Protein AF-A0A5M3MZS5-F1 (afdb_monomer_lite)

Organism: Coniophora puteana (strain RWD-64-598) (NCBI:txid741705)

Foldseek 3Di:
DDDDDDDPDPPPDPPPPVPVVVVCPVVPCPPVVVVVVVVVVVVVVVVVVVVVVVVVVVVVVVVVVVVVVVVVVVVVVVVVVPDDLVVLLVVLVVQQDFPPPPPDDDDDDDDDPPVPDGCDNCSLVVQLPPDPSSVVSSVVDVVSVVD

Structure (mmCIF, N/CA/C/O backbone):
data_AF-A0A5M3MZS5-F1
#
_entry.id   AF-A0A5M3MZS5-F1
#
loop_
_atom_site.group_PDB
_atom_site.id
_atom_site.type_symbol
_atom_site.label_atom_id
_atom_site.label_alt_id
_atom_site.label_comp_id
_atom_site.label_asym_id
_atom_site.label_entity_id
_atom_site.label_seq_id
_atom_site.pdbx_PDB_ins_code
_atom_site.Cartn_x
_atom_site.Cartn_y
_atom_site.Cartn_z
_atom_site.occupancy
_atom_site.B_iso_or_equiv
_atom_site.auth_seq_id
_atom_site.auth_comp_id
_atom_site.auth_asym_id
_atom_site.auth_atom_id
_atom_site.pdbx_PDB_model_num
ATOM 1 N N . MET A 1 1 ? -58.741 -60.373 42.176 1.00 49.53 1 MET A N 1
ATOM 2 C CA . MET A 1 1 ? -59.103 -59.541 43.341 1.00 49.53 1 MET A CA 1
ATOM 3 C C . MET A 1 1 ? -57.869 -59.462 44.227 1.00 49.53 1 MET A C 1
ATOM 5 O O . MET A 1 1 ? -57.549 -60.438 44.886 1.00 49.53 1 MET A O 1
ATOM 9 N N . ILE A 1 2 ? -57.092 -58.383 44.110 1.00 46.84 2 ILE A N 1
ATOM 10 C CA . ILE A 1 2 ? -55.822 -58.204 44.829 1.00 46.84 2 ILE A CA 1
ATOM 11 C C . ILE A 1 2 ? -55.926 -56.872 45.573 1.00 46.84 2 ILE A C 1
ATOM 13 O O . ILE A 1 2 ? -56.033 -55.819 44.949 1.00 46.84 2 ILE A O 1
ATOM 17 N N . LEU A 1 3 ? -55.974 -56.953 46.903 1.00 50.72 3 LEU A N 1
ATOM 18 C CA . LEU A 1 3 ? -55.919 -55.819 47.822 1.00 50.72 3 LEU A CA 1
ATOM 19 C C . LEU A 1 3 ? -54.470 -55.331 47.905 1.00 50.72 3 LEU A C 1
ATOM 21 O O . LEU A 1 3 ? -53.596 -56.064 48.362 1.00 50.72 3 LEU A O 1
ATOM 25 N N . ILE A 1 4 ? -54.226 -54.096 47.471 1.00 55.69 4 ILE A N 1
ATOM 26 C CA . ILE A 1 4 ? -52.950 -53.403 47.665 1.00 55.69 4 ILE A CA 1
ATOM 27 C C . ILE A 1 4 ? -53.095 -52.539 48.928 1.00 55.69 4 ILE A C 1
ATOM 29 O O . ILE A 1 4 ? -53.960 -51.659 48.942 1.00 55.69 4 ILE A O 1
ATOM 33 N N . PRO A 1 5 ? -52.303 -52.754 49.994 1.00 62.22 5 PRO A N 1
ATOM 34 C CA . PRO A 1 5 ? -52.332 -51.885 51.160 1.00 62.22 5 PRO A CA 1
ATOM 35 C C . PRO A 1 5 ? -51.557 -50.593 50.878 1.00 62.22 5 PRO A C 1
ATOM 37 O O . PRO A 1 5 ? -50.420 -50.618 50.407 1.00 62.22 5 PRO A O 1
ATOM 40 N N . LEU A 1 6 ? -52.177 -49.458 51.200 1.00 58.38 6 LEU A N 1
ATOM 41 C CA . LEU A 1 6 ? -51.543 -48.140 51.212 1.00 58.38 6 LEU A CA 1
ATOM 42 C C . LEU A 1 6 ? -50.501 -48.054 52.341 1.00 58.38 6 LEU A C 1
ATOM 44 O O . LEU A 1 6 ? -50.832 -48.372 53.487 1.00 58.38 6 LEU A O 1
ATOM 48 N N . PRO A 1 7 ? -49.280 -47.555 52.084 1.00 58.00 7 PRO A N 1
ATOM 49 C CA . PRO A 1 7 ? -48.341 -47.260 53.151 1.00 58.00 7 PRO A CA 1
ATOM 50 C C . PRO A 1 7 ? -48.718 -45.926 53.809 1.00 58.00 7 PRO A C 1
ATOM 52 O O . PRO A 1 7 ? -48.403 -44.846 53.313 1.00 58.00 7 PRO A O 1
ATOM 55 N N . GLN A 1 8 ? -49.373 -46.002 54.968 1.00 65.19 8 GLN A N 1
ATOM 56 C CA . GLN A 1 8 ? -49.403 -44.895 55.919 1.00 65.19 8 GLN A CA 1
ATOM 57 C C . GLN A 1 8 ? -48.035 -44.791 56.597 1.00 65.19 8 GLN A C 1
ATOM 59 O O . GLN A 1 8 ? -47.707 -45.546 57.510 1.00 65.19 8 GLN A O 1
ATOM 64 N N . ARG A 1 9 ? -47.228 -43.823 56.165 1.00 51.19 9 ARG A N 1
ATOM 65 C CA . ARG A 1 9 ? -46.108 -43.326 56.965 1.00 51.19 9 ARG A CA 1
ATOM 66 C C . ARG A 1 9 ? -46.002 -41.820 56.784 1.00 51.19 9 ARG A C 1
ATOM 68 O O . ARG A 1 9 ? -45.250 -41.320 55.955 1.00 51.19 9 ARG A O 1
ATOM 75 N N . ALA A 1 10 ? -46.783 -41.100 57.585 1.00 55.50 10 ALA A N 1
ATOM 76 C CA . ALA A 1 10 ? -46.512 -39.704 57.885 1.00 55.50 10 ALA A CA 1
ATOM 77 C C . ALA A 1 10 ? -45.215 -39.658 58.704 1.00 55.50 10 ALA A C 1
ATOM 79 O O . ALA A 1 10 ? -45.215 -39.781 59.928 1.00 55.50 10 ALA A O 1
ATOM 80 N N . VAL A 1 11 ? -44.084 -39.566 58.007 1.00 55.16 11 VAL A N 1
ATOM 81 C CA . VAL A 1 11 ? -42.816 -39.216 58.636 1.00 55.16 11 VAL A CA 1
ATOM 82 C C . VAL A 1 11 ? -42.919 -37.733 58.963 1.00 55.16 11 VAL A C 1
ATOM 84 O O . VAL A 1 11 ? -42.766 -36.879 58.095 1.00 55.16 11 VAL A O 1
ATOM 87 N N . ASN A 1 12 ? -43.225 -37.443 60.227 1.00 57.47 12 ASN A N 1
ATOM 88 C CA . ASN A 1 12 ? -42.980 -36.150 60.847 1.00 57.47 12 ASN A CA 1
ATOM 89 C C . ASN A 1 12 ? -41.481 -35.860 60.759 1.00 57.47 12 ASN A C 1
ATOM 91 O O . ASN A 1 12 ? -40.720 -36.149 61.679 1.00 57.47 12 ASN A O 1
ATOM 95 N N . THR A 1 13 ? -41.037 -35.315 59.634 1.00 54.44 13 THR A N 1
ATOM 96 C CA . THR A 1 13 ? -39.776 -34.598 59.589 1.00 54.44 13 THR A CA 1
ATOM 97 C C . THR A 1 13 ? -40.030 -33.207 60.157 1.00 54.44 13 THR A C 1
ATOM 99 O O . THR A 1 13 ? -40.762 -32.434 59.533 1.00 54.44 13 THR A O 1
ATOM 102 N N . PRO A 1 14 ? -39.420 -32.833 61.293 1.00 52.75 14 PRO A N 1
ATOM 103 C CA . PRO A 1 14 ? -39.387 -31.454 61.742 1.00 52.75 14 PRO A CA 1
ATOM 104 C C . PRO A 1 14 ? -38.335 -30.726 60.898 1.00 52.75 14 PRO A C 1
ATOM 106 O O . PRO A 1 14 ? -37.316 -30.259 61.407 1.00 52.75 14 PRO A O 1
ATOM 109 N N . PHE A 1 15 ? -38.536 -30.672 59.579 1.00 55.22 15 PHE A N 1
ATOM 110 C CA . PHE A 1 15 ? -37.757 -29.778 58.740 1.00 55.22 15 PHE A CA 1
ATOM 111 C C . PHE A 1 15 ? -38.204 -28.366 59.097 1.00 55.22 15 PHE A C 1
ATOM 113 O O . PHE A 1 15 ? -39.255 -27.883 58.682 1.00 55.22 15 PHE A O 1
ATOM 120 N N . LYS A 1 16 ? -37.401 -27.739 59.959 1.00 51.00 16 LYS A N 1
ATOM 121 C CA . LYS A 1 16 ? -37.417 -26.320 60.293 1.00 51.00 16 LYS A CA 1
ATOM 122 C C . LYS A 1 16 ? -37.237 -25.501 59.007 1.00 51.00 16 LYS A C 1
ATOM 124 O O . LYS A 1 16 ? -36.156 -24.993 58.737 1.00 51.00 16 LYS A O 1
ATOM 129 N N . PHE A 1 17 ? -38.306 -25.316 58.238 1.00 51.00 17 PHE A N 1
ATOM 130 C CA . PHE A 1 17 ? -38.353 -24.338 57.144 1.00 51.00 17 PHE A CA 1
ATOM 131 C C . PHE A 1 17 ? -38.276 -22.883 57.650 1.00 51.00 17 PHE A C 1
ATOM 133 O O . PHE A 1 17 ? -38.206 -21.952 56.857 1.00 51.00 17 PHE A O 1
ATOM 140 N N . ALA A 1 18 ? -38.230 -22.668 58.969 1.00 53.00 18 ALA A N 1
ATOM 141 C CA . ALA A 1 18 ? -38.120 -21.347 59.575 1.00 53.00 18 ALA A CA 1
ATOM 142 C C . ALA A 1 18 ? -36.715 -20.714 59.484 1.00 53.00 18 ALA A C 1
ATOM 144 O O . ALA A 1 18 ? -36.598 -19.516 59.714 1.00 53.00 18 ALA A O 1
ATOM 145 N N . LEU A 1 19 ? -35.655 -21.460 59.137 1.00 50.94 19 LEU A N 1
ATOM 146 C CA . LEU A 1 19 ? -34.281 -20.931 59.220 1.00 50.94 19 LEU A CA 1
ATOM 147 C C . LEU A 1 19 ? -33.765 -20.224 57.953 1.00 50.94 19 LEU A C 1
ATOM 149 O O . LEU A 1 19 ? -32.673 -19.667 57.976 1.00 50.94 19 LEU A O 1
ATOM 153 N N . PHE A 1 20 ? -34.541 -20.207 56.866 1.00 52.78 20 PHE A N 1
ATOM 154 C CA . PHE A 1 20 ? -34.175 -19.487 55.635 1.00 52.78 20 PHE A CA 1
ATOM 155 C C . PHE A 1 20 ? -34.862 -18.119 55.493 1.00 52.78 20 PHE A C 1
ATOM 157 O O . PHE A 1 20 ? -34.544 -17.361 54.582 1.00 52.78 20 PHE A O 1
ATOM 164 N N . ALA A 1 21 ? -35.780 -17.762 56.399 1.00 52.66 21 ALA A N 1
ATOM 165 C CA . ALA A 1 21 ? -36.425 -16.446 56.387 1.00 52.66 21 ALA A CA 1
ATOM 166 C C . ALA A 1 21 ? -35.540 -15.338 56.996 1.00 52.66 21 ALA A C 1
ATOM 168 O O . ALA A 1 21 ? -35.738 -14.157 56.710 1.00 52.66 21 ALA A O 1
ATOM 169 N N . GLU A 1 22 ? -34.551 -15.701 57.818 1.00 53.09 22 GLU A N 1
ATOM 170 C CA . GLU A 1 22 ? -33.657 -14.748 58.492 1.00 53.09 22 GLU A CA 1
ATOM 171 C C . GLU A 1 22 ? -32.400 -14.401 57.695 1.00 53.09 22 GLU A C 1
ATOM 173 O O . GLU A 1 22 ? -31.814 -13.344 57.922 1.00 53.09 22 GLU A O 1
ATOM 178 N N . THR A 1 23 ? -32.035 -15.197 56.690 1.00 55.25 23 THR A N 1
ATOM 179 C CA . THR A 1 23 ? -30.869 -14.910 55.840 1.00 55.25 23 THR A CA 1
ATOM 180 C C . THR A 1 23 ? -31.105 -13.733 54.885 1.00 55.25 23 THR A C 1
ATOM 182 O O . THR A 1 23 ? -30.149 -13.164 54.375 1.00 55.25 23 THR A O 1
ATOM 185 N N . ASN A 1 24 ? -32.360 -13.299 54.704 1.00 55.84 24 ASN A N 1
ATOM 186 C CA . ASN A 1 24 ? -32.719 -12.175 53.831 1.00 55.84 24 ASN A CA 1
ATOM 187 C C . ASN A 1 24 ? -32.950 -10.842 54.568 1.00 55.84 24 ASN A C 1
ATOM 189 O O . ASN A 1 24 ? -33.134 -9.816 53.916 1.00 55.84 24 ASN A O 1
ATOM 193 N N . ARG A 1 25 ? -32.927 -10.799 55.911 1.00 52.22 25 ARG A N 1
ATOM 194 C CA . ARG A 1 25 ? -33.156 -9.538 56.655 1.00 52.22 25 ARG A CA 1
ATOM 195 C C . ARG A 1 25 ? -31.933 -8.617 56.730 1.00 52.22 25 ARG A C 1
ATOM 197 O O . ARG A 1 25 ? -32.090 -7.445 57.057 1.00 52.22 25 ARG A O 1
ATOM 204 N N . GLY A 1 26 ? -30.739 -9.102 56.381 1.00 51.75 26 GLY A N 1
ATOM 205 C CA . GLY A 1 26 ? -29.530 -8.274 56.262 1.00 51.75 26 GLY A CA 1
ATOM 206 C C . GLY A 1 26 ? -29.392 -7.543 54.919 1.00 51.75 26 GLY A C 1
ATOM 207 O O . GLY A 1 26 ? -28.605 -6.608 54.810 1.00 51.75 26 GLY A O 1
ATOM 208 N N . GLN A 1 27 ? -30.181 -7.925 53.909 1.00 51.12 27 GLN A N 1
ATOM 209 C CA . GLN A 1 27 ? -29.992 -7.521 52.510 1.00 51.12 27 GLN A CA 1
ATOM 210 C C . GLN A 1 27 ? -30.769 -6.252 52.103 1.00 51.12 27 GLN A C 1
ATOM 212 O O . GLN A 1 27 ? -30.925 -5.967 50.922 1.00 51.12 27 GLN A O 1
ATOM 217 N N . ALA A 1 28 ? -31.275 -5.477 53.070 1.00 52.06 28 ALA A N 1
ATOM 218 C CA . ALA A 1 28 ? -31.948 -4.192 52.823 1.00 52.06 28 ALA A CA 1
ATOM 219 C C . ALA A 1 28 ? -31.000 -2.980 52.925 1.00 52.06 28 ALA A C 1
ATOM 221 O O . ALA A 1 28 ? -31.424 -1.832 52.815 1.00 52.06 28 ALA A O 1
ATOM 222 N N . ARG A 1 29 ? -29.706 -3.231 53.143 1.00 53.47 29 ARG A N 1
ATOM 223 C CA . ARG A 1 29 ? -28.637 -2.237 53.058 1.00 53.47 29 ARG A CA 1
ATOM 224 C C . ARG A 1 29 ? -27.644 -2.674 51.988 1.00 53.47 29 ARG A C 1
ATOM 226 O O . ARG A 1 29 ? -26.483 -2.895 52.297 1.00 53.47 29 ARG A O 1
ATOM 233 N N . THR A 1 30 ? -28.082 -2.765 50.732 1.00 59.75 30 THR A N 1
ATOM 234 C CA . THR A 1 30 ? -27.168 -2.365 49.653 1.00 59.75 30 THR A CA 1
ATOM 235 C C . THR A 1 30 ? -26.743 -0.951 50.001 1.00 59.75 30 THR A C 1
ATOM 237 O O . THR A 1 30 ? -27.545 -0.014 49.936 1.00 59.75 30 THR A O 1
ATOM 240 N N . SER A 1 31 ? -25.538 -0.836 50.545 1.00 74.81 31 SER A N 1
ATOM 241 C CA . SER A 1 31 ? -25.002 0.428 51.011 1.00 74.81 31 SER A CA 1
ATOM 242 C C . SER A 1 31 ? -24.995 1.375 49.815 1.00 74.81 31 SER A C 1
ATOM 244 O O . SER A 1 31 ? -24.626 0.969 48.714 1.00 74.81 31 SER A O 1
ATOM 246 N N . ALA A 1 32 ? -25.400 2.634 49.990 1.00 84.88 32 ALA A N 1
ATOM 247 C CA . ALA A 1 32 ? -25.317 3.628 48.914 1.00 84.88 32 ALA A CA 1
ATOM 248 C C . ALA A 1 32 ? -23.901 3.683 48.298 1.00 84.88 32 ALA A C 1
ATOM 250 O O . ALA A 1 32 ? -23.751 3.986 47.117 1.00 84.88 32 ALA A O 1
ATOM 251 N N . GLN A 1 33 ? -22.892 3.303 49.092 1.00 86.56 33 GLN A N 1
ATOM 252 C CA . GLN A 1 33 ? -21.515 3.100 48.665 1.00 86.56 33 GLN A CA 1
ATOM 253 C C . GLN A 1 33 ? -21.359 1.965 47.642 1.00 86.56 33 GLN A C 1
ATOM 255 O O . GLN A 1 33 ? -20.785 2.186 46.587 1.00 86.56 33 GLN A O 1
ATOM 260 N N . GLU A 1 34 ? -21.917 0.778 47.893 1.00 88.00 34 GLU A N 1
ATOM 261 C CA . GLU A 1 34 ? 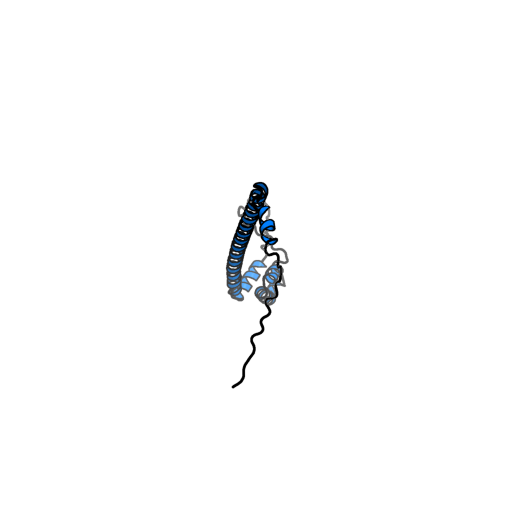-21.828 -0.358 46.962 1.00 88.00 34 GLU A CA 1
ATOM 262 C C . GLU A 1 34 ? -22.507 -0.031 45.627 1.00 88.00 34 GLU A C 1
ATOM 264 O O . GLU A 1 34 ? -21.976 -0.331 44.562 1.00 88.00 34 GLU A O 1
ATOM 269 N N . ALA A 1 35 ? -23.661 0.645 45.669 1.00 89.00 35 ALA A N 1
ATOM 270 C CA . ALA A 1 35 ? -24.350 1.093 44.461 1.00 89.00 35 ALA A CA 1
ATOM 271 C C . ALA A 1 35 ? -23.528 2.133 43.678 1.00 89.00 35 ALA A C 1
ATOM 273 O O . ALA A 1 35 ? -23.491 2.096 42.446 1.00 89.00 35 ALA A O 1
ATOM 274 N N . HIS A 1 36 ? -22.859 3.049 44.384 1.00 92.31 36 HIS A N 1
ATOM 275 C CA . HIS A 1 36 ? -21.947 4.015 43.782 1.00 92.31 36 HIS A CA 1
ATOM 276 C C . HIS A 1 36 ? -20.737 3.323 43.138 1.00 92.31 36 HIS A C 1
ATOM 278 O O . HIS A 1 36 ? -20.408 3.622 41.992 1.00 92.31 36 HIS A O 1
ATOM 284 N N . ASP A 1 37 ? -20.124 2.363 43.828 1.00 93.56 37 ASP A N 1
ATOM 285 C CA . ASP A 1 37 ? -18.934 1.652 43.353 1.00 93.56 37 ASP A CA 1
ATOM 286 C C . ASP A 1 37 ? -19.246 0.784 42.130 1.00 93.56 37 ASP A C 1
ATOM 288 O O . ASP A 1 37 ? -18.505 0.803 41.145 1.00 93.56 37 ASP A O 1
ATOM 292 N N . ILE A 1 38 ? -20.397 0.102 42.128 1.00 94.44 38 ILE A N 1
ATOM 293 C CA . ILE A 1 38 ? -20.893 -0.633 40.957 1.00 94.44 38 ILE A CA 1
ATOM 294 C C . ILE A 1 38 ? -21.110 0.324 39.783 1.00 94.44 38 ILE A C 1
ATOM 296 O O . ILE A 1 38 ? -20.689 0.035 38.662 1.00 94.44 38 ILE A O 1
ATOM 300 N N . LYS A 1 39 ? -21.736 1.482 40.022 1.00 96.12 39 LYS A N 1
ATOM 301 C CA . LYS A 1 39 ? -21.969 2.476 38.969 1.00 96.12 39 LYS A CA 1
ATOM 302 C C . LYS A 1 39 ? -20.653 3.011 38.403 1.00 96.12 39 LYS A C 1
ATOM 304 O O . LYS A 1 39 ? -20.524 3.105 37.186 1.00 96.12 39 LYS A O 1
ATOM 309 N N . ALA A 1 40 ? -19.675 3.304 39.258 1.00 97.19 40 ALA A N 1
ATOM 310 C CA . ALA A 1 40 ? -18.349 3.750 38.842 1.00 97.19 40 ALA A CA 1
ATOM 311 C C . ALA A 1 40 ? -17.629 2.684 38.000 1.00 97.19 40 ALA A C 1
ATOM 313 O O . ALA A 1 40 ? -17.077 3.003 36.945 1.00 97.19 40 ALA A O 1
ATOM 314 N N . ALA A 1 41 ? -17.699 1.414 38.407 1.00 97.38 41 ALA A N 1
ATOM 315 C CA . ALA A 1 41 ? -17.136 0.303 37.647 1.00 97.38 41 ALA A CA 1
ATOM 316 C C . ALA A 1 41 ? -17.804 0.153 36.268 1.00 97.38 41 ALA A C 1
ATOM 318 O O . ALA A 1 41 ? -17.110 0.011 35.264 1.00 97.38 41 ALA A O 1
ATOM 319 N N . ILE A 1 42 ? -19.137 0.245 36.193 1.00 97.81 42 ILE A N 1
ATOM 320 C CA . ILE A 1 42 ? -19.881 0.198 34.922 1.00 97.81 42 ILE A CA 1
ATOM 321 C C . ILE A 1 42 ? -19.492 1.368 34.016 1.00 97.81 42 ILE A C 1
ATOM 323 O O . ILE A 1 42 ? -19.262 1.160 32.824 1.00 97.81 42 ILE A O 1
ATOM 327 N N . SER A 1 43 ? -19.376 2.582 34.559 1.00 98.25 43 SER A N 1
ATOM 328 C CA . SER A 1 43 ? -18.924 3.747 33.794 1.00 98.25 43 SER A CA 1
ATOM 329 C C . SER A 1 43 ? -17.505 3.558 33.254 1.00 98.25 43 SER A C 1
ATOM 331 O O . SER A 1 43 ? -17.260 3.841 32.085 1.00 98.25 43 SER A O 1
ATOM 333 N N . SER A 1 44 ? -16.590 3.014 34.062 1.00 98.06 44 SER A N 1
ATOM 334 C CA . SER A 1 44 ? -15.226 2.703 33.623 1.00 98.06 44 SER A CA 1
ATOM 335 C C . SER A 1 44 ? -15.203 1.649 32.512 1.00 98.06 44 SER A C 1
ATOM 337 O O . SER A 1 44 ? -14.536 1.844 31.498 1.00 98.06 44 SER A O 1
ATOM 339 N N . MET A 1 45 ? -15.970 0.565 32.654 1.00 98.25 45 MET A N 1
ATOM 340 C CA . MET A 1 45 ? -16.076 -0.470 31.623 1.00 98.25 45 MET A CA 1
ATOM 341 C C . MET A 1 45 ? -16.684 0.066 30.326 1.00 98.25 45 MET A C 1
ATOM 343 O O . MET A 1 45 ? -16.186 -0.255 29.252 1.00 98.25 45 MET A O 1
ATOM 347 N N . SER A 1 46 ? -17.710 0.914 30.421 1.00 98.44 46 SER A N 1
ATOM 348 C CA . SER A 1 46 ? -18.344 1.533 29.249 1.00 98.44 46 SER A CA 1
ATOM 349 C C . SER A 1 46 ? -17.351 2.405 28.479 1.00 98.44 46 SER A C 1
ATOM 351 O O . SER A 1 46 ? -17.231 2.260 27.268 1.00 98.44 46 SER A O 1
ATOM 353 N N . SER A 1 47 ? -16.560 3.218 29.187 1.00 98.00 47 SER A N 1
ATOM 354 C CA . SER A 1 47 ? -15.496 4.023 28.574 1.00 98.00 47 SER A CA 1
ATOM 355 C C . SER A 1 47 ? -14.452 3.159 27.856 1.00 98.00 47 SER A C 1
ATOM 357 O O . SER A 1 47 ? -14.036 3.498 26.755 1.00 98.00 47 SER A O 1
ATOM 359 N N . MET A 1 48 ? -14.046 2.023 28.436 1.00 98.50 48 MET A N 1
ATOM 360 C CA . MET A 1 48 ? -13.091 1.122 27.773 1.00 98.50 48 MET A CA 1
ATOM 361 C C . MET A 1 48 ? -13.668 0.483 26.504 1.00 98.50 48 MET A C 1
ATOM 363 O O . MET A 1 48 ? -12.930 0.259 25.547 1.00 98.50 48 MET A O 1
ATOM 367 N N . VAL A 1 49 ? -14.969 0.174 26.482 1.00 98.50 49 VAL A N 1
ATOM 368 C CA . VAL A 1 49 ? -15.635 -0.330 25.270 1.00 98.50 49 VAL A CA 1
ATOM 369 C C . VAL A 1 49 ? -15.613 0.733 24.172 1.00 98.50 49 VAL A C 1
ATOM 371 O O . VAL A 1 49 ? -15.233 0.423 23.046 1.00 98.50 49 VAL A O 1
ATOM 374 N N . GLU A 1 50 ? -15.924 1.986 24.507 1.00 98.06 50 GLU A N 1
ATOM 375 C CA . GLU A 1 50 ? -15.851 3.107 23.560 1.00 98.06 50 GLU A CA 1
ATOM 376 C C . GLU A 1 50 ? -14.430 3.300 23.001 1.00 98.06 50 GLU A C 1
ATOM 378 O O . GLU A 1 50 ? -14.254 3.503 21.795 1.00 98.06 50 GLU A O 1
ATOM 383 N N . ASP A 1 51 ? -13.402 3.164 23.844 1.00 98.25 51 ASP A N 1
ATOM 384 C CA . ASP A 1 51 ? -12.002 3.223 23.412 1.00 98.25 51 ASP A CA 1
ATOM 385 C C . ASP A 1 51 ? -11.650 2.082 22.443 1.00 98.25 51 ASP A C 1
ATOM 387 O O . ASP A 1 51 ? -11.000 2.307 21.416 1.00 98.25 51 ASP A O 1
ATOM 391 N N . LEU A 1 52 ? -12.096 0.854 22.726 1.00 98.38 52 LEU A N 1
ATOM 392 C CA . LEU A 1 52 ? -11.875 -0.300 21.849 1.00 98.38 52 LEU A CA 1
ATOM 393 C C . LEU A 1 52 ? -12.579 -0.141 20.497 1.00 98.38 52 LEU A C 1
ATOM 395 O O . LEU A 1 52 ? -11.996 -0.480 19.459 1.00 98.38 52 LEU A O 1
ATOM 399 N N . ASP A 1 53 ? -13.793 0.405 20.490 1.00 98.19 53 ASP A N 1
ATOM 400 C CA . ASP A 1 53 ? -14.531 0.711 19.264 1.00 98.19 53 ASP A CA 1
ATOM 401 C C . ASP A 1 53 ? -13.817 1.795 18.446 1.00 98.19 53 ASP A C 1
ATOM 403 O O . ASP A 1 53 ? -13.650 1.658 17.228 1.00 98.19 53 ASP A O 1
ATOM 407 N N . SER A 1 54 ? -13.305 2.832 19.111 1.00 98.19 54 SER A N 1
ATOM 408 C CA . SER A 1 54 ? -12.505 3.893 18.490 1.00 98.19 54 SER A CA 1
ATOM 409 C C . SER A 1 54 ? -11.227 3.347 17.839 1.00 98.19 54 SER A C 1
ATOM 411 O O . SER A 1 54 ? -10.962 3.594 16.655 1.00 98.19 54 SER A O 1
ATOM 413 N N . ILE A 1 55 ? -10.464 2.520 18.565 1.00 98.38 55 ILE A N 1
ATOM 414 C CA . ILE A 1 55 ? -9.249 1.867 18.052 1.00 98.38 55 ILE A CA 1
ATOM 415 C C . ILE A 1 55 ? -9.582 0.974 16.855 1.00 98.38 55 ILE A C 1
ATOM 417 O O . ILE A 1 55 ? -8.915 1.046 15.818 1.00 98.38 55 ILE A O 1
ATOM 421 N N . SER A 1 56 ? -10.634 0.164 16.962 1.00 98.19 56 SER A N 1
ATOM 422 C CA . SER A 1 56 ? -11.086 -0.712 15.878 1.00 98.19 56 SER A CA 1
ATOM 423 C C . SER A 1 56 ? -11.484 0.091 14.637 1.00 98.19 56 SER A C 1
ATOM 425 O O . SER A 1 56 ? -11.116 -0.268 13.514 1.00 98.19 56 SER A O 1
ATOM 427 N N . GLY A 1 57 ? -12.151 1.234 14.825 1.00 98.06 57 GLY A N 1
ATOM 428 C CA . GLY A 1 57 ? -12.471 2.181 13.760 1.00 98.06 57 GLY A CA 1
ATOM 429 C C . GLY A 1 57 ? -11.224 2.737 13.066 1.00 98.06 57 GLY A C 1
ATOM 430 O O . GLY A 1 57 ? -11.157 2.769 11.830 1.00 98.06 57 GLY A O 1
ATOM 431 N N . HIS A 1 58 ? -10.201 3.119 13.834 1.00 97.94 58 HIS A N 1
ATOM 432 C CA . HIS A 1 58 ? -8.923 3.589 13.294 1.00 97.94 58 HIS A CA 1
ATOM 433 C C . HIS A 1 58 ? -8.178 2.503 12.515 1.00 97.94 58 HIS A C 1
ATOM 435 O O . HIS A 1 58 ? -7.724 2.764 11.398 1.00 97.94 58 HIS A O 1
ATOM 441 N N . LEU A 1 59 ? -8.112 1.277 13.038 1.00 98.00 59 LEU A N 1
ATOM 442 C CA . LEU A 1 59 ? -7.517 0.138 12.333 1.00 98.00 59 LEU A CA 1
ATOM 443 C C . LEU A 1 59 ? -8.270 -0.172 11.033 1.00 98.00 59 LEU A C 1
ATOM 445 O O . LEU A 1 59 ? -7.652 -0.383 9.989 1.00 98.00 59 LEU A O 1
ATOM 449 N N . GLY A 1 60 ? -9.604 -0.118 11.056 1.00 98.38 60 GLY A N 1
ATOM 450 C CA . GLY A 1 60 ? -10.435 -0.293 9.866 1.00 98.38 60 GLY A CA 1
ATOM 451 C C . GLY A 1 60 ? -10.228 0.801 8.813 1.00 98.38 60 GLY A C 1
ATOM 452 O O . GLY A 1 60 ? -10.296 0.533 7.611 1.00 98.38 60 GLY A O 1
ATOM 453 N N . LYS A 1 61 ? -9.956 2.044 9.226 1.00 98.06 61 LYS A N 1
ATOM 454 C CA . LYS A 1 61 ? -9.571 3.130 8.310 1.00 98.06 61 LYS A CA 1
ATOM 455 C C . LYS A 1 61 ? -8.181 2.889 7.723 1.00 98.06 61 LYS A C 1
ATOM 457 O O . LYS A 1 61 ? -8.024 2.964 6.509 1.00 98.06 61 LYS A O 1
ATOM 462 N N . PHE A 1 62 ? -7.209 2.547 8.564 1.00 97.94 62 PHE A N 1
ATOM 463 C CA . PHE A 1 62 ? -5.839 2.272 8.139 1.00 97.94 62 PHE A CA 1
ATOM 464 C C . PHE A 1 62 ? -5.766 1.123 7.125 1.00 97.94 62 PHE A C 1
ATOM 466 O O . PHE A 1 62 ? -5.129 1.263 6.083 1.00 97.94 62 PHE A O 1
ATOM 473 N N . ARG A 1 63 ? -6.500 0.028 7.368 1.00 98.25 63 ARG A N 1
ATOM 474 C CA . ARG A 1 63 ? -6.616 -1.094 6.426 1.00 98.25 63 ARG A CA 1
ATOM 475 C C . ARG A 1 63 ? -7.108 -0.647 5.048 1.00 98.25 63 ARG A C 1
ATOM 477 O O . ARG A 1 63 ? -6.497 -1.001 4.050 1.00 98.25 63 ARG A O 1
ATOM 484 N N . ARG A 1 64 ? -8.169 0.165 4.990 1.00 98.38 64 ARG A N 1
ATOM 485 C CA . ARG A 1 64 ? -8.707 0.681 3.717 1.00 98.38 64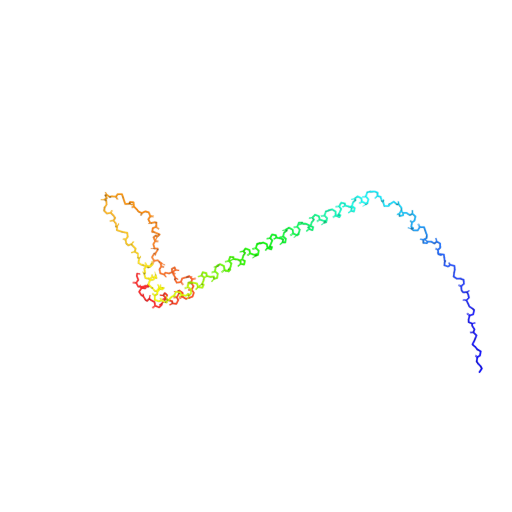 ARG A CA 1
ATOM 486 C C . ARG A 1 64 ? -7.684 1.525 2.959 1.00 98.38 64 ARG A C 1
ATOM 488 O O . ARG A 1 64 ? -7.560 1.375 1.750 1.00 98.38 64 ARG A O 1
ATOM 495 N N . THR A 1 65 ? -6.933 2.368 3.664 1.00 98.12 65 THR A N 1
ATOM 496 C CA . THR A 1 65 ? -5.851 3.159 3.060 1.00 98.12 65 THR A CA 1
ATOM 497 C C . THR A 1 65 ? -4.746 2.268 2.490 1.00 98.12 65 THR A C 1
ATOM 499 O O . THR A 1 65 ? -4.255 2.538 1.396 1.00 98.12 65 THR A O 1
ATOM 502 N N . LEU A 1 66 ? -4.370 1.193 3.190 1.00 96.62 66 LEU A N 1
ATOM 503 C CA . LEU A 1 66 ? -3.401 0.223 2.673 1.00 96.62 66 LEU A CA 1
ATOM 504 C C . LEU A 1 66 ? -3.922 -0.512 1.435 1.00 96.62 66 LEU A C 1
ATOM 506 O O . LEU A 1 66 ? -3.191 -0.612 0.453 1.00 96.62 66 LEU A O 1
ATOM 510 N N . ASP A 1 67 ? -5.174 -0.973 1.451 1.00 96.81 67 ASP A N 1
ATOM 511 C CA . ASP A 1 67 ? -5.792 -1.648 0.304 1.00 96.81 67 ASP A CA 1
ATOM 512 C C . ASP A 1 67 ? -5.822 -0.727 -0.930 1.00 96.81 67 ASP A C 1
ATOM 514 O O . ASP A 1 67 ? -5.451 -1.133 -2.034 1.00 96.81 67 ASP A O 1
ATOM 518 N N . GLU A 1 68 ? -6.193 0.543 -0.748 1.00 96.19 68 GLU A N 1
ATOM 519 C CA . GLU A 1 68 ? -6.199 1.545 -1.818 1.00 96.19 68 GLU A CA 1
ATOM 520 C C . GLU A 1 68 ? -4.790 1.814 -2.367 1.00 96.19 68 GLU A C 1
ATOM 522 O O . GLU A 1 68 ? -4.587 1.834 -3.586 1.00 96.19 68 GLU A O 1
ATOM 527 N N . ALA A 1 69 ? -3.794 1.951 -1.487 1.00 94.25 69 ALA A N 1
ATOM 528 C CA . ALA A 1 69 ? -2.402 2.112 -1.890 1.00 94.25 69 ALA A CA 1
ATOM 529 C C . ALA A 1 69 ? -1.897 0.886 -2.668 1.00 94.25 69 ALA A C 1
ATOM 531 O O . ALA A 1 69 ? -1.306 1.037 -3.738 1.00 94.25 69 ALA A O 1
ATOM 532 N N . MET A 1 70 ? -2.172 -0.331 -2.189 1.00 92.44 70 MET A N 1
ATOM 533 C CA . MET A 1 70 ? -1.802 -1.572 -2.874 1.00 92.44 70 MET A CA 1
ATOM 534 C C . MET A 1 70 ? -2.430 -1.662 -4.265 1.00 92.44 70 MET A C 1
ATOM 536 O O . MET A 1 70 ? -1.732 -1.976 -5.232 1.00 92.44 70 MET A O 1
ATOM 540 N N . LEU A 1 71 ? -3.720 -1.341 -4.393 1.00 90.38 71 LEU A N 1
ATOM 541 C CA . LEU A 1 71 ? -4.399 -1.299 -5.686 1.00 90.38 71 LEU A CA 1
ATOM 542 C C . LEU A 1 71 ? -3.754 -0.265 -6.613 1.00 90.38 71 LEU A C 1
ATOM 544 O O . LEU A 1 71 ? -3.434 -0.596 -7.755 1.00 90.38 71 LEU A O 1
ATOM 548 N N . SER A 1 72 ? -3.487 0.947 -6.128 1.00 87.31 72 SER A N 1
ATOM 549 C CA . SER A 1 72 ? -2.805 1.992 -6.900 1.00 87.31 72 SER A CA 1
ATOM 550 C C . SER A 1 72 ? -1.428 1.533 -7.400 1.00 87.31 72 SER A C 1
ATOM 552 O O . SER A 1 72 ? -1.133 1.606 -8.596 1.00 87.31 72 SER A O 1
ATOM 554 N N . HIS A 1 73 ? -0.612 0.943 -6.523 1.00 86.06 73 HIS A N 1
ATOM 555 C CA . HIS A 1 73 ? 0.710 0.428 -6.882 1.00 86.06 73 HIS A CA 1
ATOM 556 C C . HIS A 1 73 ? 0.650 -0.779 -7.829 1.00 86.06 73 HIS A C 1
ATOM 558 O O . HIS A 1 73 ? 1.477 -0.885 -8.736 1.00 86.06 73 HIS A O 1
ATOM 564 N N . SER A 1 74 ? -0.349 -1.656 -7.698 1.00 83.06 74 SER A N 1
ATOM 565 C CA . SER A 1 74 ? -0.535 -2.786 -8.620 1.00 83.06 74 SER A CA 1
ATOM 566 C C . SER A 1 74 ? -0.800 -2.325 -10.060 1.00 83.06 74 SER A C 1
ATOM 568 O O . SER A 1 74 ? -0.296 -2.926 -11.013 1.00 83.06 74 SER A O 1
ATOM 570 N N . ARG A 1 75 ? -1.508 -1.199 -10.233 1.00 75.56 75 ARG A N 1
ATOM 571 C CA . ARG A 1 75 ? -1.748 -0.593 -11.552 1.00 75.56 75 ARG A CA 1
ATOM 572 C C . ARG A 1 75 ? -0.452 -0.075 -12.170 1.00 75.56 75 ARG A C 1
ATOM 574 O O . ARG A 1 75 ? -0.253 -0.236 -13.370 1.00 75.56 75 ARG A O 1
ATOM 581 N N . LEU A 1 76 ? 0.455 0.478 -11.365 1.00 78.94 76 LEU A N 1
ATOM 582 C CA . LEU A 1 76 ? 1.774 0.913 -11.836 1.00 78.94 76 LEU A CA 1
ATOM 583 C C . LEU A 1 76 ? 2.635 -0.273 -12.288 1.00 78.94 76 LEU A C 1
ATOM 585 O O . LEU A 1 76 ? 3.258 -0.210 -13.348 1.00 78.94 76 LEU A O 1
ATOM 589 N N . ILE A 1 77 ? 2.614 -1.379 -11.535 1.00 76.31 77 ILE A N 1
ATOM 590 C CA . ILE A 1 77 ? 3.298 -2.624 -11.917 1.00 76.31 77 ILE A CA 1
ATOM 591 C C . ILE A 1 77 ? 2.762 -3.141 -13.259 1.00 76.31 77 ILE A C 1
ATOM 593 O O . ILE A 1 77 ? 3.546 -3.544 -14.118 1.00 76.31 77 ILE A O 1
ATOM 597 N N . SER A 1 78 ? 1.443 -3.087 -13.465 1.00 73.50 78 SER A N 1
ATOM 598 C CA . SER A 1 78 ? 0.817 -3.463 -14.736 1.00 73.50 78 SER A CA 1
ATOM 599 C C . SER A 1 78 ? 1.360 -2.633 -15.905 1.00 73.50 78 SER A C 1
ATOM 601 O O . SER A 1 78 ? 1.871 -3.201 -16.870 1.00 73.50 78 SER A O 1
ATOM 603 N N . VAL A 1 79 ? 1.371 -1.299 -15.798 1.00 77.62 79 VAL A N 1
ATOM 604 C CA . VAL A 1 79 ? 1.855 -0.417 -16.879 1.00 77.62 79 VAL A CA 1
ATOM 605 C C . VAL A 1 79 ? 3.311 -0.710 -17.246 1.00 77.62 79 VAL A C 1
ATOM 607 O O . VAL A 1 79 ? 3.627 -0.860 -18.424 1.00 77.62 79 VAL A O 1
ATOM 610 N N . VAL A 1 80 ? 4.192 -0.867 -16.254 1.00 73.62 80 VAL A N 1
ATOM 611 C CA . VAL A 1 80 ? 5.611 -1.189 -16.486 1.00 73.62 80 VAL A CA 1
ATOM 612 C C . VAL A 1 80 ? 5.779 -2.556 -17.166 1.00 73.62 80 VAL A C 1
ATOM 614 O O . VAL A 1 80 ? 6.654 -2.736 -18.019 1.00 73.62 80 VAL A O 1
ATOM 617 N N . ASN A 1 81 ? 4.911 -3.517 -16.846 1.00 78.25 81 ASN A N 1
ATOM 618 C CA . ASN A 1 81 ? 4.899 -4.829 -17.486 1.00 78.25 81 ASN A CA 1
ATOM 619 C C . ASN A 1 81 ? 4.309 -4.818 -18.904 1.00 78.25 81 ASN A C 1
ATOM 621 O O . ASN A 1 81 ? 4.608 -5.736 -19.668 1.00 78.25 81 ASN A O 1
ATOM 625 N N . HIS A 1 82 ? 3.557 -3.789 -19.293 1.00 84.44 82 HIS A N 1
ATOM 626 C CA . HIS A 1 82 ? 3.001 -3.650 -20.642 1.00 84.44 82 HIS A CA 1
ATOM 627 C C . HIS A 1 82 ? 3.915 -2.921 -21.632 1.00 84.44 82 HIS A C 1
ATOM 629 O O . HIS A 1 82 ? 3.625 -2.929 -22.825 1.00 84.44 82 HIS A O 1
ATOM 635 N N . ILE A 1 83 ? 5.033 -2.340 -21.186 1.00 87.81 83 ILE A N 1
ATOM 636 C CA . ILE A 1 83 ? 5.994 -1.719 -22.105 1.00 87.81 83 ILE A CA 1
ATOM 637 C C . ILE A 1 83 ? 6.625 -2.818 -22.988 1.00 87.81 83 ILE A C 1
ATOM 639 O O . ILE A 1 83 ? 7.159 -3.798 -22.438 1.00 87.81 83 ILE A O 1
ATOM 643 N N . PRO A 1 84 ? 6.569 -2.685 -24.330 1.00 90.75 84 PRO A N 1
ATOM 644 C CA . PRO A 1 84 ? 7.275 -3.559 -25.261 1.00 90.75 84 PRO A CA 1
ATOM 645 C C . PRO A 1 84 ? 8.772 -3.618 -24.957 1.00 90.75 84 PRO A C 1
ATOM 647 O O . PRO A 1 84 ? 9.371 -2.645 -24.488 1.00 90.75 84 PRO A O 1
ATOM 650 N N . VAL A 1 85 ? 9.384 -4.772 -25.210 1.00 90.31 85 VAL A N 1
ATOM 651 C CA . VAL A 1 85 ? 10.797 -5.006 -24.882 1.00 90.31 85 VAL A CA 1
ATOM 652 C C . VAL A 1 85 ? 11.726 -4.059 -25.642 1.00 90.31 85 VAL A C 1
ATOM 654 O O . VAL A 1 85 ? 12.736 -3.627 -25.098 1.00 90.31 85 VAL A O 1
ATOM 657 N N . GLU A 1 86 ? 11.344 -3.663 -26.851 1.00 92.75 86 GLU A N 1
ATOM 658 C CA . GLU A 1 86 ? 12.079 -2.744 -27.716 1.00 92.75 86 GLU A CA 1
ATOM 659 C C . GLU A 1 86 ? 12.140 -1.344 -27.101 1.00 92.75 86 GLU A C 1
ATOM 661 O O . GLU A 1 86 ? 13.201 -0.723 -27.058 1.00 92.75 86 GLU A O 1
ATOM 666 N N . LEU A 1 87 ? 11.013 -0.869 -26.558 1.00 93.25 87 LEU A N 1
ATOM 667 C CA . LEU A 1 87 ? 10.952 0.428 -25.885 1.00 93.25 87 LEU A CA 1
ATOM 668 C C . LEU A 1 87 ? 11.713 0.399 -24.557 1.00 93.25 87 LEU A C 1
ATOM 670 O O . LEU A 1 87 ? 12.424 1.351 -24.247 1.00 93.25 87 LEU A O 1
ATOM 674 N N . LEU A 1 88 ? 11.627 -0.700 -23.795 1.00 90.19 88 LEU A N 1
ATOM 675 C CA . LEU A 1 88 ? 12.443 -0.882 -22.588 1.00 90.19 88 LEU A CA 1
ATOM 676 C C . LEU A 1 88 ? 13.941 -0.875 -22.910 1.00 90.19 88 LEU A C 1
ATOM 678 O O . LEU A 1 88 ? 14.714 -0.222 -22.212 1.00 90.19 88 LEU A O 1
ATOM 682 N N . ALA A 1 89 ? 14.345 -1.558 -23.982 1.00 90.38 89 ALA A N 1
ATOM 683 C CA . ALA A 1 89 ? 15.728 -1.591 -24.433 1.00 90.38 89 ALA A CA 1
ATOM 684 C C . ALA A 1 89 ? 16.243 -0.193 -24.793 1.00 90.38 89 ALA A C 1
ATOM 686 O O . ALA A 1 89 ? 17.354 0.171 -24.406 1.00 90.38 89 ALA A O 1
ATOM 687 N N . GLU A 1 90 ? 15.433 0.602 -25.494 1.00 91.12 90 GLU A N 1
ATOM 688 C CA . GLU A 1 90 ? 15.795 1.969 -25.865 1.00 91.12 90 GLU A CA 1
ATOM 689 C C . GLU A 1 90 ? 15.894 2.886 -24.641 1.00 91.12 90 GLU A C 1
ATOM 691 O O . GLU A 1 90 ? 16.885 3.598 -24.481 1.00 91.12 90 GLU A O 1
ATOM 696 N N . ILE A 1 91 ? 14.939 2.793 -23.709 1.00 88.06 91 ILE A N 1
ATOM 697 C CA . ILE A 1 91 ? 14.994 3.514 -22.429 1.00 88.06 91 ILE A CA 1
ATOM 698 C C . ILE A 1 91 ? 16.285 3.175 -21.677 1.00 88.06 91 ILE A C 1
ATOM 700 O O . ILE A 1 91 ? 16.948 4.077 -21.162 1.00 88.06 91 ILE A O 1
ATOM 704 N N . PHE A 1 92 ? 16.674 1.899 -21.619 1.00 89.38 92 PHE A N 1
ATOM 705 C CA . PHE A 1 92 ? 17.904 1.488 -20.940 1.00 89.38 92 PHE A CA 1
ATOM 706 C C . PHE A 1 92 ? 19.152 2.037 -21.627 1.00 89.38 92 PHE A C 1
ATOM 708 O O . PHE A 1 92 ? 20.048 2.520 -20.937 1.00 89.38 92 PHE A O 1
ATOM 715 N N . LYS A 1 93 ? 19.207 2.025 -22.966 1.00 85.94 93 LYS A N 1
ATOM 716 C CA . LYS A 1 93 ? 20.328 2.609 -23.719 1.00 85.94 93 LYS A CA 1
ATOM 717 C C . LYS A 1 93 ? 20.453 4.104 -23.453 1.00 85.94 93 LYS A C 1
ATOM 719 O O . LYS A 1 93 ? 21.546 4.562 -23.140 1.00 85.94 93 LYS A O 1
ATOM 724 N N . LEU A 1 94 ? 19.348 4.845 -23.520 1.00 84.69 94 LEU A N 1
ATOM 725 C CA . LEU A 1 94 ? 19.328 6.284 -23.248 1.00 84.69 94 LEU A CA 1
ATOM 726 C C . LEU A 1 94 ? 19.685 6.598 -21.789 1.00 84.69 94 LEU A C 1
ATOM 728 O O . LEU A 1 94 ? 20.379 7.570 -21.524 1.00 84.69 94 LEU A O 1
ATOM 732 N N . SER A 1 95 ? 19.270 5.753 -20.844 1.00 81.06 95 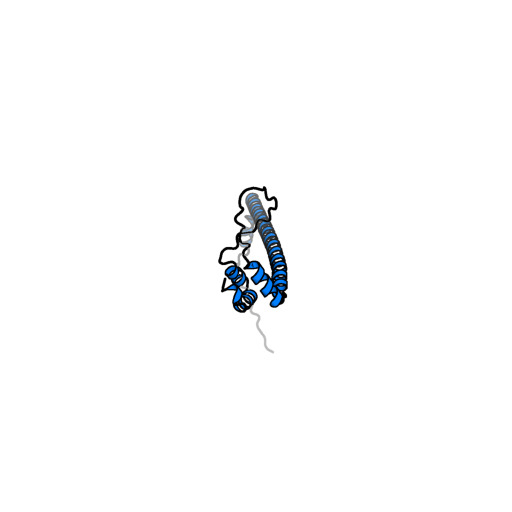SER A N 1
ATOM 733 C CA . SER A 1 95 ? 19.600 5.918 -19.420 1.00 81.06 95 SER A CA 1
ATOM 734 C C . SER A 1 95 ? 21.067 5.603 -19.107 1.00 81.06 95 SER A C 1
ATOM 736 O O . SER A 1 95 ? 21.627 6.141 -18.153 1.00 81.06 95 SER A O 1
ATOM 738 N N . ALA A 1 96 ? 21.689 4.716 -19.890 1.00 78.06 96 ALA A N 1
ATOM 739 C CA . ALA A 1 96 ? 23.108 4.385 -19.785 1.00 78.06 96 ALA A CA 1
ATOM 740 C C . ALA A 1 96 ? 24.008 5.428 -20.470 1.00 78.06 96 ALA A C 1
ATOM 742 O O . ALA A 1 96 ? 25.176 5.564 -20.101 1.00 78.06 96 ALA A O 1
ATOM 743 N N . GLN A 1 97 ? 23.478 6.183 -21.439 1.00 76.38 97 GLN A N 1
ATOM 744 C CA . GLN A 1 97 ? 24.195 7.283 -22.077 1.00 76.38 97 GLN A CA 1
ATOM 745 C C . GLN A 1 97 ? 24.458 8.388 -21.054 1.00 76.38 97 GLN A C 1
ATOM 747 O O . GLN A 1 97 ? 23.578 9.141 -20.643 1.00 76.38 97 GLN A O 1
ATOM 752 N N . ARG A 1 98 ? 25.717 8.492 -20.634 1.00 66.69 98 ARG A N 1
ATOM 753 C CA . ARG A 1 98 ? 26.192 9.621 -19.844 1.00 66.69 98 ARG A CA 1
ATOM 754 C C . ARG A 1 98 ? 26.220 10.854 -20.728 1.00 66.69 98 ARG A C 1
ATOM 756 O O . ARG A 1 98 ? 26.939 10.883 -21.725 1.00 66.69 98 ARG A O 1
ATOM 763 N N . ASP A 1 99 ? 25.541 11.912 -20.304 1.00 63.94 99 ASP A N 1
ATOM 764 C CA . ASP A 1 99 ? 25.925 13.244 -20.739 1.00 63.94 99 ASP A CA 1
ATOM 765 C C . ASP A 1 99 ? 27.340 13.495 -20.222 1.00 63.94 99 ASP A C 1
ATOM 767 O O . ASP A 1 99 ? 27.552 13.783 -19.042 1.00 63.94 99 ASP A O 1
ATOM 771 N N . VAL A 1 100 ? 28.328 13.330 -21.102 1.00 58.53 100 VAL A N 1
ATOM 772 C CA . VAL A 1 100 ? 29.687 13.792 -20.844 1.00 58.53 100 VAL A CA 1
ATOM 773 C C . VAL A 1 100 ? 29.547 15.282 -20.592 1.00 58.53 100 VAL A C 1
ATOM 775 O O . VAL A 1 100 ? 29.290 16.047 -21.523 1.00 58.53 100 VAL A O 1
ATOM 778 N N . ALA A 1 101 ? 29.633 15.683 -19.323 1.00 60.16 101 ALA A N 1
ATOM 779 C CA . ALA A 1 101 ? 29.652 17.079 -18.946 1.00 60.16 101 ALA A CA 1
ATOM 780 C C . ALA A 1 101 ? 30.715 17.743 -19.821 1.00 60.16 101 ALA A C 1
ATOM 782 O O . ALA A 1 101 ? 31.908 17.464 -19.675 1.00 60.16 101 ALA A O 1
ATOM 783 N N . LYS A 1 102 ? 30.281 18.558 -20.791 1.00 60.03 102 LYS A N 1
ATOM 784 C CA . LYS A 1 102 ? 31.195 19.382 -21.572 1.00 60.03 102 LYS A CA 1
ATOM 785 C C . LYS A 1 102 ? 31.931 20.210 -20.537 1.00 60.03 102 LYS A C 1
ATOM 787 O O . LYS A 1 102 ? 31.318 21.040 -19.870 1.00 60.03 102 LYS A O 1
ATOM 792 N N . LYS A 1 103 ? 33.213 19.901 -20.337 1.00 61.59 103 LYS A N 1
ATOM 793 C CA . LYS A 1 103 ? 34.099 20.611 -19.421 1.00 61.59 103 LYS A CA 1
ATOM 794 C C . LYS A 1 103 ? 34.116 22.051 -19.917 1.00 61.59 103 LYS A C 1
ATOM 796 O O . LYS A 1 103 ? 34.765 22.349 -20.914 1.00 61.59 103 LYS A O 1
ATOM 801 N N . GLY A 1 104 ? 33.274 22.886 -19.312 1.00 57.62 104 GLY A N 1
ATOM 802 C CA . GLY A 1 104 ? 33.048 24.248 -19.750 1.00 57.62 104 GLY A CA 1
ATOM 803 C C . GLY A 1 104 ? 34.361 24.999 -19.671 1.00 57.62 104 GLY A C 1
ATOM 804 O O . GLY A 1 104 ? 34.836 25.315 -18.582 1.00 57.62 104 GLY A O 1
ATOM 805 N N . SER A 1 105 ? 34.951 25.275 -20.830 1.00 59.97 105 SER A N 1
ATOM 806 C CA . SER A 1 105 ? 35.857 26.398 -20.975 1.00 59.97 105 SER A CA 1
ATOM 807 C C . SER A 1 105 ? 35.033 27.649 -20.678 1.00 59.97 105 SER A C 1
ATOM 809 O O . SER A 1 105 ? 34.201 28.052 -21.486 1.00 59.97 105 SER A O 1
ATOM 811 N N . SER A 1 106 ? 35.193 28.163 -19.460 1.00 62.31 106 SER A N 1
ATOM 812 C CA . SER A 1 106 ? 35.113 29.580 -19.099 1.00 62.31 106 SER A CA 1
ATOM 813 C C . SER A 1 106 ? 34.257 30.467 -20.017 1.00 62.31 106 SER A C 1
ATOM 815 O O . SER A 1 106 ? 34.733 30.884 -21.072 1.00 62.31 106 SER A O 1
ATOM 817 N N . GLY A 1 107 ? 33.064 30.868 -19.560 1.00 62.41 107 GLY A N 1
ATOM 818 C CA . GLY A 1 107 ? 32.631 32.230 -19.888 1.00 62.41 107 GLY A CA 1
ATOM 819 C C . GLY A 1 107 ? 31.152 32.575 -19.998 1.00 62.41 107 GLY A C 1
ATOM 820 O O . GLY A 1 107 ? 30.905 33.732 -20.306 1.00 62.41 107 GLY A O 1
ATOM 821 N N . LEU A 1 108 ? 30.171 31.693 -19.759 1.00 60.66 108 LEU A N 1
ATOM 822 C CA . 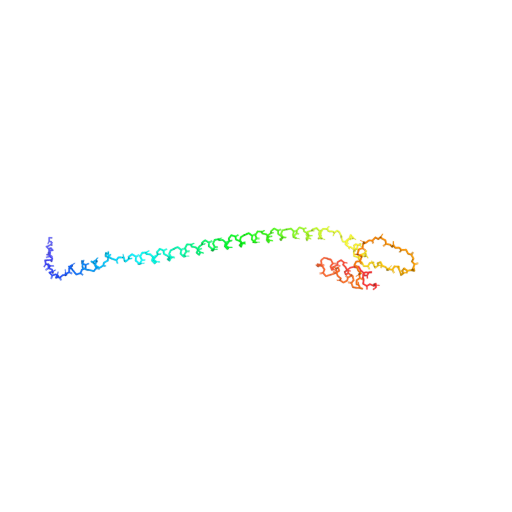LEU A 1 108 ? 28.759 32.123 -19.805 1.00 60.66 108 LEU A CA 1
ATOM 823 C C . LEU A 1 108 ? 27.876 31.498 -18.706 1.00 60.66 108 LEU A C 1
ATOM 825 O O . LEU A 1 108 ? 28.024 30.309 -18.411 1.00 60.66 108 LEU A O 1
ATOM 829 N N . PRO A 1 109 ? 26.945 32.273 -18.105 1.00 57.47 109 PRO A N 1
ATOM 830 C CA . PRO A 1 109 ? 26.028 31.788 -17.081 1.00 57.47 109 PRO A CA 1
ATOM 831 C C . PRO A 1 109 ? 24.919 30.963 -17.739 1.00 57.47 109 PRO A C 1
ATOM 833 O O . PRO A 1 109 ? 23.947 31.490 -18.279 1.00 57.47 109 PRO A O 1
ATOM 836 N N . GLN A 1 110 ? 25.080 29.643 -17.727 1.00 58.06 110 GLN A N 1
ATOM 837 C CA . GLN A 1 110 ? 24.104 28.730 -18.304 1.00 58.06 110 GLN A CA 1
ATOM 838 C C . GLN A 1 110 ? 22.955 28.491 -17.319 1.00 58.06 110 GLN A C 1
ATOM 840 O O . GLN A 1 110 ? 22.989 27.592 -16.480 1.00 58.06 110 GLN A O 1
ATOM 845 N N . PHE A 1 111 ? 21.912 29.310 -17.437 1.00 60.22 111 PHE A N 1
ATOM 846 C CA . PHE A 1 111 ? 20.596 28.997 -16.898 1.00 60.22 111 PHE A CA 1
ATOM 847 C C . PHE A 1 111 ? 19.986 27.865 -17.724 1.00 60.22 111 PHE A C 1
ATOM 849 O O . PHE A 1 111 ? 19.550 28.095 -18.841 1.00 60.22 111 PHE A O 1
ATOM 856 N N . HIS A 1 112 ? 19.978 26.647 -17.187 1.00 52.38 112 HIS A N 1
ATOM 857 C CA . HIS A 1 112 ? 18.856 25.709 -17.276 1.00 52.38 112 HIS A CA 1
ATOM 858 C C . HIS A 1 112 ? 19.087 24.621 -16.230 1.00 52.38 112 HIS A C 1
ATOM 860 O O . HIS A 1 112 ? 19.908 23.717 -16.379 1.00 52.38 112 HIS A O 1
ATOM 866 N N . HIS A 1 113 ? 18.356 24.753 -15.129 1.00 50.06 113 HIS A N 1
ATOM 867 C CA . HIS A 1 113 ? 18.349 23.824 -14.015 1.00 50.06 113 HIS A CA 1
ATOM 868 C C . HIS A 1 113 ? 17.553 22.565 -14.400 1.00 50.06 113 HIS A C 1
ATOM 870 O O . HIS A 1 113 ? 16.459 22.331 -13.905 1.00 50.06 113 HIS A O 1
ATOM 876 N N . SER A 1 114 ? 18.081 21.743 -15.310 1.00 54.38 114 SER A N 1
ATOM 877 C CA . SER A 1 114 ? 17.776 20.314 -15.270 1.00 54.38 114 SER A CA 1
ATOM 878 C C . SER A 1 114 ? 18.827 19.708 -14.359 1.00 54.38 114 SER A C 1
ATOM 880 O O . SER A 1 114 ? 19.988 19.576 -14.750 1.00 54.38 114 SER A O 1
ATOM 882 N N . GLN A 1 115 ? 18.448 19.423 -13.119 1.00 48.91 115 GLN A N 1
ATOM 883 C CA . GLN A 1 115 ? 19.267 18.690 -12.165 1.00 48.91 115 GLN A CA 1
ATOM 884 C C . GLN A 1 115 ? 19.504 17.283 -12.740 1.00 48.91 115 GLN A C 1
ATOM 886 O O . GLN A 1 115 ? 18.773 16.340 -12.458 1.00 48.91 115 GLN A O 1
ATOM 891 N N . ARG A 1 116 ? 20.477 17.154 -13.650 1.00 51.91 116 ARG A N 1
ATOM 892 C CA . ARG A 1 116 ? 20.894 15.873 -14.212 1.00 51.91 116 ARG A CA 1
ATOM 893 C C . ARG A 1 116 ? 21.656 15.165 -13.108 1.00 51.91 116 ARG A C 1
ATOM 895 O O . ARG A 1 116 ? 22.816 15.472 -12.842 1.00 51.91 116 ARG A O 1
ATOM 902 N N . ILE A 1 117 ? 20.945 14.282 -12.413 1.00 50.19 117 ILE A N 1
ATOM 903 C CA . ILE A 1 117 ? 21.514 13.348 -11.447 1.00 50.19 117 ILE A CA 1
ATOM 904 C C . ILE A 1 117 ? 22.670 12.653 -12.161 1.00 50.19 117 ILE A C 1
ATOM 906 O O . ILE A 1 117 ? 22.463 12.014 -13.192 1.00 50.19 117 ILE A O 1
ATOM 910 N N . GLY A 1 118 ? 23.891 12.844 -11.659 1.00 52.19 118 GLY A N 1
ATOM 911 C CA . GLY A 1 118 ? 25.077 12.232 -12.238 1.00 52.19 118 GLY A CA 1
ATOM 912 C C . GLY A 1 118 ? 24.868 10.726 -12.298 1.00 52.19 118 GLY A C 1
ATOM 913 O O . GLY A 1 118 ? 24.787 10.073 -11.258 1.00 52.19 118 GLY A O 1
ATOM 914 N N . ALA A 1 119 ? 24.737 10.183 -13.509 1.00 52.66 119 ALA A N 1
ATOM 915 C CA . ALA A 1 119 ? 24.633 8.752 -13.706 1.00 52.66 119 ALA A CA 1
ATOM 916 C C . ALA A 1 119 ? 25.932 8.125 -13.189 1.00 52.66 119 ALA A C 1
ATOM 918 O O . ALA A 1 119 ? 27.010 8.241 -13.795 1.00 52.66 119 ALA A O 1
ATOM 919 N N . ASN A 1 120 ? 25.828 7.499 -12.015 1.00 57.69 120 ASN A N 1
ATOM 920 C CA . ASN A 1 120 ? 26.881 6.673 -11.448 1.00 57.69 120 ASN A CA 1
ATOM 921 C C . ASN A 1 120 ? 27.376 5.714 -12.554 1.00 57.69 120 ASN A C 1
ATOM 923 O O . ASN A 1 120 ? 26.575 5.335 -13.413 1.00 57.69 120 ASN A O 1
ATOM 927 N N . PRO A 1 121 ? 28.655 5.290 -12.573 1.00 57.88 121 PRO A N 1
ATOM 928 C CA . PRO A 1 121 ? 29.177 4.372 -13.604 1.00 57.88 121 PRO A CA 1
ATOM 929 C C . PRO A 1 121 ? 28.381 3.066 -13.716 1.00 57.88 121 PRO A C 1
ATOM 931 O O . PRO A 1 121 ? 28.494 2.330 -14.681 1.00 57.88 121 PRO A O 1
ATOM 934 N N . HIS A 1 122 ? 27.539 2.822 -12.719 1.00 59.22 122 HIS A N 1
ATOM 935 C CA . HIS A 1 122 ? 26.657 1.690 -12.536 1.00 59.22 122 HIS A CA 1
ATOM 936 C C . HIS A 1 122 ? 25.201 1.958 -12.963 1.00 59.22 122 HIS A C 1
ATOM 938 O O . HIS A 1 122 ? 24.306 1.246 -12.522 1.00 59.22 122 HIS A O 1
ATOM 944 N N . GLY A 1 123 ? 24.915 2.974 -13.787 1.00 61.62 123 GLY A N 1
ATOM 945 C CA . GLY A 1 123 ? 23.546 3.291 -14.231 1.00 61.62 123 GLY A CA 1
ATOM 946 C C . GLY A 1 123 ? 22.804 2.096 -14.852 1.00 61.62 123 GLY A C 1
ATOM 947 O O . GLY A 1 123 ? 21.620 1.894 -14.579 1.00 61.62 123 GLY A O 1
ATOM 948 N N . SER A 1 124 ? 23.517 1.238 -15.588 1.00 63.03 124 SER A N 1
ATOM 949 C CA . SER A 1 124 ? 22.994 -0.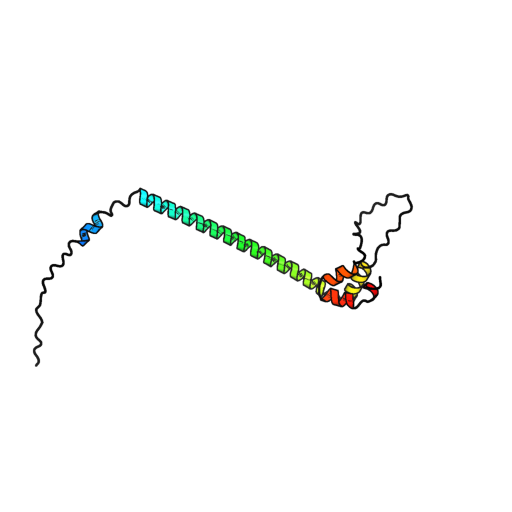024 -16.131 1.00 63.03 124 SER A CA 1
ATOM 950 C C . SER A 1 124 ? 22.719 -1.091 -15.058 1.00 63.03 124 SER A C 1
ATOM 952 O O . SER A 1 124 ? 21.798 -1.894 -15.214 1.00 63.03 124 SER A O 1
ATOM 954 N N . LEU A 1 125 ? 23.432 -1.068 -13.925 1.00 65.50 125 LEU A N 1
ATOM 955 C CA . LEU A 1 125 ? 23.166 -1.960 -12.789 1.00 65.50 125 LEU A CA 1
ATOM 956 C C . LEU A 1 125 ? 21.866 -1.596 -12.063 1.00 65.50 125 LEU A C 1
ATOM 958 O O . LEU A 1 125 ? 21.161 -2.494 -11.606 1.00 65.50 125 LEU A O 1
ATOM 962 N N . ASN A 1 126 ? 21.500 -0.311 -12.014 1.00 73.25 126 ASN A N 1
ATOM 963 C CA . ASN A 1 126 ? 20.268 0.125 -11.350 1.00 73.25 126 ASN A CA 1
ATOM 964 C C . ASN A 1 126 ? 19.005 -0.347 -12.088 1.00 73.25 126 ASN A C 1
ATOM 966 O O . ASN A 1 126 ? 18.043 -0.769 -11.447 1.00 73.25 126 ASN A O 1
ATOM 970 N N . VAL A 1 127 ? 18.996 -0.345 -13.429 1.00 77.06 127 VAL A N 1
ATOM 971 C CA . VAL A 1 127 ? 17.806 -0.786 -14.186 1.00 77.06 127 VAL A CA 1
ATOM 972 C C . VAL A 1 127 ? 17.564 -2.297 -14.074 1.00 77.06 127 VAL A C 1
ATOM 974 O O . VAL A 1 127 ? 16.416 -2.736 -14.006 1.00 77.06 127 VAL A O 1
ATOM 977 N N . ALA A 1 128 ? 18.624 -3.102 -13.943 1.00 77.81 128 ALA A N 1
ATOM 978 C CA . ALA A 1 128 ? 18.529 -4.554 -13.764 1.00 77.81 128 ALA A CA 1
ATOM 979 C C . ALA A 1 128 ? 18.040 -4.984 -12.359 1.00 77.81 128 ALA A C 1
ATOM 981 O O . ALA A 1 128 ? 17.714 -6.159 -12.135 1.00 77.81 128 ALA A O 1
ATOM 982 N N . GLN A 1 129 ? 17.982 -4.051 -11.402 1.00 80.88 129 GLN A N 1
ATOM 983 C CA . GLN A 1 129 ? 17.534 -4.300 -10.028 1.00 80.88 129 GLN A CA 1
ATOM 984 C C . GLN A 1 129 ? 16.036 -4.037 -9.809 1.00 80.88 129 GLN A C 1
ATOM 986 O O . GLN A 1 129 ? 15.508 -4.466 -8.787 1.00 80.88 129 GLN A O 1
ATOM 991 N N . VAL A 1 130 ? 15.336 -3.408 -10.761 1.00 82.50 130 VAL A N 1
AT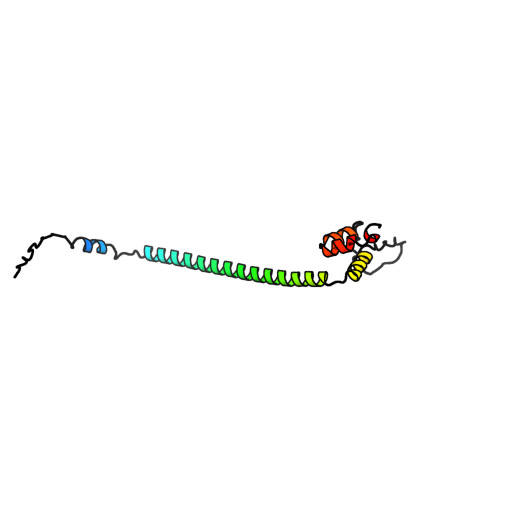OM 992 C CA . VAL A 1 130 ? 13.931 -2.982 -10.591 1.00 82.50 130 VAL A CA 1
ATOM 993 C C . VAL A 1 130 ? 12.966 -4.168 -10.491 1.00 82.50 130 VAL A C 1
ATOM 995 O O . VAL A 1 130 ? 12.203 -4.278 -9.536 1.00 82.50 130 VAL A O 1
ATOM 998 N N . CYS A 1 131 ? 12.976 -5.071 -11.474 1.00 84.62 131 CYS A N 1
ATOM 999 C CA . CYS A 1 131 ? 12.144 -6.276 -11.470 1.00 84.62 131 CYS A CA 1
ATOM 1000 C C . CYS A 1 131 ? 12.740 -7.369 -12.369 1.00 84.62 131 CYS A C 1
ATOM 1002 O O . CYS A 1 131 ? 13.683 -7.128 -13.126 1.00 84.62 131 CYS A O 1
ATOM 1004 N N . ARG A 1 132 ? 12.172 -8.582 -12.314 1.00 85.94 132 ARG A N 1
ATOM 1005 C CA . ARG A 1 132 ? 12.637 -9.726 -13.118 1.00 85.94 132 ARG A CA 1
ATOM 1006 C C . ARG A 1 132 ? 12.602 -9.441 -14.624 1.00 85.94 132 ARG A C 1
ATOM 1008 O O . ARG A 1 132 ? 13.598 -9.687 -15.293 1.00 85.94 132 ARG A O 1
ATOM 1015 N N . LYS A 1 133 ? 11.504 -8.867 -15.135 1.00 88.00 133 LYS A N 1
ATOM 1016 C CA . LYS A 1 133 ? 11.360 -8.527 -16.562 1.00 88.00 133 LYS A CA 1
ATOM 1017 C C . LYS A 1 133 ? 12.443 -7.543 -17.010 1.00 88.00 133 LYS A C 1
ATOM 1019 O O . LYS A 1 133 ? 13.108 -7.770 -18.011 1.00 88.00 133 LYS A O 1
ATOM 1024 N N . TRP A 1 134 ? 12.654 -6.468 -16.251 1.00 90.69 134 TRP A N 1
ATOM 1025 C CA . TRP A 1 134 ? 13.675 -5.465 -16.569 1.00 90.69 134 TRP A CA 1
ATOM 1026 C C . TRP A 1 134 ? 15.081 -6.060 -16.558 1.00 90.69 134 TRP A C 1
ATOM 1028 O O . TRP A 1 134 ? 15.878 -5.755 -17.439 1.00 90.69 134 TRP A O 1
ATOM 1038 N N . ARG A 1 135 ? 15.366 -6.966 -15.617 1.00 91.31 135 ARG A N 1
ATOM 1039 C CA . ARG A 1 135 ? 16.629 -7.707 -15.574 1.00 91.31 135 ARG A CA 1
ATOM 1040 C C . ARG A 1 135 ? 16.844 -8.573 -16.813 1.00 91.31 135 ARG A C 1
ATOM 1042 O O . ARG A 1 135 ? 17.922 -8.517 -17.390 1.00 91.31 135 ARG A O 1
ATOM 1049 N N . GLU A 1 136 ? 15.844 -9.353 -17.216 1.00 91.81 136 GLU A N 1
ATOM 1050 C CA . GLU A 1 136 ? 15.922 -10.213 -18.406 1.00 91.81 136 GLU A CA 1
ATOM 1051 C C . GLU A 1 136 ? 16.194 -9.380 -19.667 1.00 91.81 136 GLU A C 1
ATOM 1053 O O . GLU A 1 136 ? 17.104 -9.694 -20.434 1.00 91.81 136 GLU A O 1
ATOM 1058 N N . VAL A 1 137 ? 15.490 -8.254 -19.822 1.00 91.50 137 VAL A N 1
ATOM 1059 C CA . VAL A 1 137 ? 15.713 -7.322 -20.937 1.00 91.50 137 VAL A CA 1
ATOM 1060 C C . VAL A 1 137 ? 17.107 -6.697 -20.874 1.00 91.50 137 VAL A C 1
ATOM 1062 O O . VAL A 1 137 ? 17.824 -6.722 -21.869 1.00 91.50 137 VAL A O 1
ATOM 1065 N N . ALA A 1 138 ? 17.542 -6.193 -19.718 1.00 91.44 138 ALA A N 1
ATOM 1066 C CA . ALA A 1 138 ? 18.864 -5.586 -19.566 1.00 91.44 138 ALA A CA 1
ATOM 1067 C C . ALA A 1 138 ? 20.004 -6.576 -19.875 1.00 91.44 138 ALA A C 1
ATOM 1069 O O . ALA A 1 138 ? 20.962 -6.220 -20.559 1.00 91.44 138 ALA A O 1
ATOM 1070 N N . LEU A 1 139 ? 19.892 -7.830 -19.421 1.00 90.69 139 LEU A N 1
ATOM 1071 C CA . LEU A 1 139 ? 20.877 -8.883 -19.698 1.00 90.69 139 LEU A CA 1
ATOM 1072 C C . LEU A 1 139 ? 20.899 -9.299 -21.177 1.00 90.69 139 LEU A C 1
ATOM 1074 O O . LEU A 1 139 ? 21.946 -9.697 -21.677 1.00 90.69 139 LEU A O 1
ATOM 1078 N N . SER A 1 140 ? 19.778 -9.161 -21.891 1.00 91.44 140 SER A N 1
ATOM 1079 C CA . SER A 1 140 ? 19.697 -9.442 -23.333 1.00 91.44 140 SER A CA 1
ATOM 1080 C C . SER A 1 140 ? 20.350 -8.380 -24.228 1.00 91.44 140 SER A C 1
ATOM 1082 O O . SER A 1 140 ? 20.438 -8.580 -25.438 1.00 91.44 140 SER A O 1
ATOM 1084 N N . ILE A 1 141 ? 20.819 -7.259 -23.663 1.00 90.94 141 ILE A N 1
ATOM 1085 C CA . ILE A 1 141 ? 21.403 -6.136 -24.408 1.00 90.94 141 ILE A CA 1
ATOM 1086 C C . ILE A 1 141 ? 22.889 -5.991 -24.025 1.00 90.94 141 ILE A C 1
ATOM 1088 O O . ILE A 1 141 ? 23.218 -5.220 -23.120 1.00 90.94 141 ILE A O 1
ATOM 1092 N N . PRO A 1 142 ? 23.822 -6.678 -24.720 1.00 88.19 142 PRO A N 1
ATOM 1093 C CA . PRO A 1 142 ? 25.253 -6.637 -24.401 1.00 88.19 142 PRO A CA 1
ATOM 1094 C C . PRO A 1 142 ? 25.848 -5.223 -24.372 1.00 88.19 142 PRO A C 1
ATOM 1096 O O . PRO A 1 142 ? 26.736 -4.936 -23.574 1.00 88.19 142 PRO A O 1
ATOM 1099 N N . SER A 1 143 ? 25.326 -4.304 -25.193 1.00 85.19 143 SER A N 1
ATOM 1100 C CA . SER A 1 143 ? 25.807 -2.918 -25.255 1.00 85.19 143 SER A CA 1
ATOM 1101 C C . SER A 1 143 ? 25.603 -2.121 -23.959 1.00 85.19 143 SER A C 1
ATOM 1103 O O . SER A 1 143 ? 26.226 -1.078 -23.811 1.00 85.19 143 SER A O 1
ATOM 1105 N N . LEU A 1 144 ? 24.750 -2.578 -23.030 1.00 81.94 144 LEU A N 1
ATOM 1106 C CA . LEU A 1 144 ? 24.581 -1.951 -21.708 1.00 81.94 144 LEU A CA 1
ATOM 1107 C C . LEU A 1 144 ? 25.708 -2.299 -20.721 1.00 81.94 144 LEU A C 1
ATOM 1109 O O . LEU A 1 144 ? 25.858 -1.615 -19.709 1.00 81.94 144 LEU A O 1
ATOM 1113 N N . TRP A 1 145 ? 26.468 -3.361 -21.001 1.00 82.44 145 TRP A N 1
ATOM 1114 C CA . TRP A 1 145 ? 27.502 -3.915 -20.115 1.00 82.44 145 TRP A CA 1
ATOM 1115 C C . TRP A 1 145 ? 28.923 -3.640 -20.609 1.00 82.44 145 TRP A C 1
ATOM 1117 O O . TRP A 1 145 ? 29.868 -3.749 -19.837 1.00 82.44 145 TRP A O 1
ATOM 1127 N N . ASN A 1 146 ? 29.065 -3.269 -21.883 1.00 75.88 146 ASN A N 1
ATOM 1128 C CA . ASN A 1 146 ? 30.345 -2.986 -22.535 1.00 75.88 146 ASN A CA 1
ATOM 1129 C C . ASN A 1 146 ? 30.722 -1.487 -22.505 1.00 75.88 146 ASN A C 1
ATOM 1131 O O . ASN A 1 146 ? 31.508 -1.055 -23.348 1.00 75.88 146 ASN A O 1
ATOM 1135 N N . MET A 1 147 ? 30.115 -0.695 -21.609 1.00 60.75 147 MET A N 1
ATOM 1136 C CA . MET A 1 147 ? 30.370 0.749 -21.462 1.00 60.75 147 MET A CA 1
ATOM 1137 C C . MET A 1 147 ? 31.454 1.060 -20.435 1.00 60.75 147 MET A C 1
ATOM 1139 O O . MET A 1 147 ? 31.508 0.354 -19.404 1.00 60.75 147 MET A O 1
#

Sequence (147 aa):
MILIPLPQRAVNTPFKFALFAETNRGQARTSAQEAHDIKAAISSMSSMVEDLDSISGHLGKFRRTLDEAMLSHSRLISVVNHIPVELLAEIFKLSAQRDVAKKGSSGLPQFHHSQRIGANPHGSLNVAQVCRKWREVALSIPSLWNM

pLDDT: mean 76.25, std 17.78, range [46.84, 98.5]

Secondary structure (DSSP, 8-state):
--PPPP----------GGGGSSTTTTTT---HHHHHHHHHHHHHHHHHHHHHHHHHHHHHHHHHHHHHHHHHHHHHHHHHHHS-HHHHHHHHHHHH---------S--------------TTHHHHHTTS-HHHHHHHHT-GGGT--

Radius of gyration: 43.57 Å; chains: 1; bounding box: 95×92×90 Å

InterPro domains:
  IPR001810 F-box domain [PF12937] (81-146)